Protein AF-A0A350AG40-F1 (afdb_monomer_lite)

pLDDT: mean 94.84, std 5.27, range [50.56, 98.38]

Secondary structure (DSSP, 8-state):
--HHHHHHHHHHHHHH----EEE-SS--TTGGG-SEEE-PPTT-HHHHHHHHHHHHHHTT-S-HHHHHHH-SSHHHHHHHHTT--HHHHHHHH---HHHHHHHHHHHHHSSS------HHHHSSTT---

Radius of gyration: 15.19 Å; chains: 1; bounding box: 39×29×34 Å

Sequence (129 aa):
AHPVSLLHMLKAKEENNAPLIVCDPRFTRTAAHADEYVRFRPGSDVALIWGILWHIFENGWEDQEFIRTRVWGMDQIRDEVKKWNPEETERVTGVPGAQLERVARTLANNRPGTLIWCMGGTQHTNGNN

Structure (mmCIF, N/CA/C/O backbone):
data_AF-A0A350AG40-F1
#
_entry.id   AF-A0A350AG40-F1
#
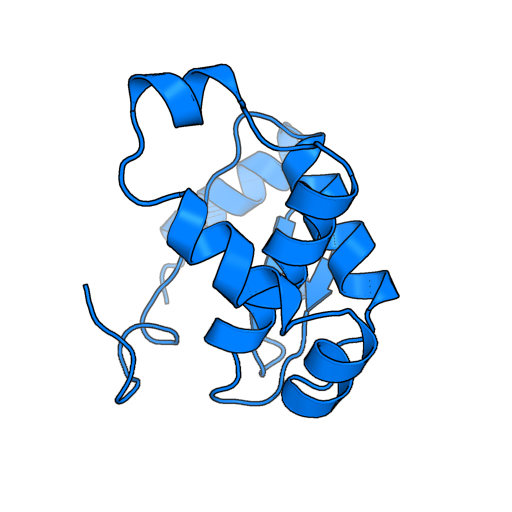loop_
_atom_site.group_PDB
_atom_site.id
_atom_site.type_symbol
_atom_site.label_atom_id
_atom_site.label_alt_id
_atom_site.label_comp_id
_atom_site.label_asym_id
_atom_site.label_entity_id
_atom_site.label_seq_id
_atom_site.pdbx_PDB_ins_code
_atom_site.Cartn_x
_atom_site.Cartn_y
_atom_site.Cartn_z
_atom_site.occupancy
_atom_site.B_iso_or_equiv
_atom_site.auth_seq_id
_atom_site.auth_comp_id
_atom_site.auth_asym_id
_atom_site.auth_atom_id
_atom_site.pdbx_PDB_model_num
ATOM 1 N N . ALA A 1 1 ? 14.185 8.393 -7.740 1.00 84.38 1 ALA A N 1
ATOM 2 C CA . ALA A 1 1 ? 13.660 9.670 -8.262 1.00 84.38 1 ALA A CA 1
ATOM 3 C C . ALA A 1 1 ? 14.010 10.833 -7.335 1.00 84.38 1 ALA A C 1
ATOM 5 O O . ALA A 1 1 ? 14.572 11.800 -7.817 1.00 84.38 1 ALA A O 1
ATOM 6 N N . HIS A 1 2 ? 13.776 10.718 -6.022 1.00 93.94 2 HIS A N 1
ATOM 7 C CA . HIS A 1 2 ? 13.990 11.817 -5.069 1.00 93.94 2 HIS A CA 1
ATOM 8 C C . HIS A 1 2 ? 14.943 11.391 -3.935 1.00 93.94 2 HIS A C 1
ATOM 10 O O . HIS A 1 2 ? 14.478 10.891 -2.912 1.00 93.94 2 HIS A O 1
ATOM 16 N N . PRO A 1 3 ? 16.273 11.511 -4.112 1.00 90.38 3 PRO A N 1
ATOM 17 C CA . PRO A 1 3 ? 17.238 10.987 -3.143 1.00 90.38 3 PRO A CA 1
ATOM 18 C C . PRO A 1 3 ? 17.139 11.667 -1.772 1.00 90.38 3 PRO A C 1
ATOM 20 O O . PRO A 1 3 ? 17.214 10.979 -0.765 1.00 90.38 3 PRO A O 1
ATOM 23 N N . VAL A 1 4 ? 16.896 12.981 -1.718 1.00 94.25 4 VAL A N 1
ATOM 24 C CA . VAL A 1 4 ? 16.751 13.710 -0.443 1.00 94.25 4 VAL A CA 1
ATOM 25 C C . VAL A 1 4 ? 15.456 13.324 0.277 1.00 94.25 4 VAL A C 1
ATOM 27 O O . VAL A 1 4 ? 15.477 13.051 1.471 1.00 94.25 4 VAL A O 1
ATOM 30 N N . SER A 1 5 ? 14.335 13.209 -0.442 1.00 92.06 5 SER A N 1
ATOM 31 C CA . SER A 1 5 ? 13.064 12.758 0.144 1.00 92.06 5 SER A CA 1
ATOM 32 C C . SER A 1 5 ? 13.153 11.340 0.712 1.00 92.06 5 SER A C 1
ATOM 34 O O . SER A 1 5 ? 12.588 11.073 1.769 1.00 92.06 5 SER A O 1
ATOM 36 N N . LEU A 1 6 ? 13.907 10.447 0.057 1.00 93.50 6 LEU A N 1
ATOM 37 C CA . LEU A 1 6 ? 14.151 9.098 0.568 1.00 93.50 6 LEU A CA 1
ATOM 38 C C . LEU A 1 6 ? 14.855 9.124 1.933 1.00 93.50 6 LEU A C 1
ATOM 40 O O . LEU A 1 6 ? 14.495 8.329 2.794 1.00 93.50 6 LEU A O 1
ATOM 44 N N . LEU A 1 7 ? 15.785 10.056 2.172 1.00 94.69 7 LEU A N 1
ATOM 45 C CA . LEU A 1 7 ? 16.455 10.179 3.476 1.00 94.69 7 LEU A CA 1
ATOM 46 C C . LEU A 1 7 ? 15.465 10.469 4.611 1.00 94.69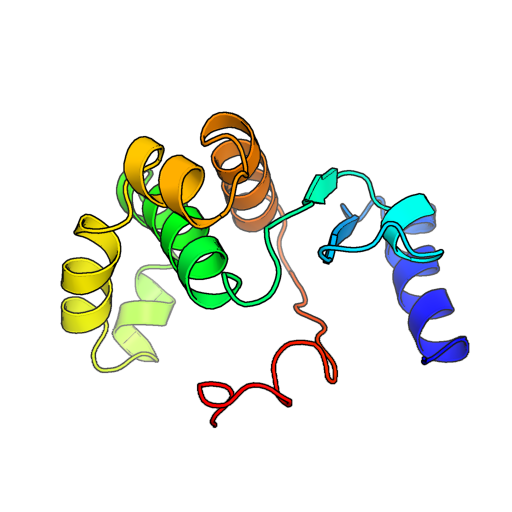 7 LEU A C 1
ATOM 48 O O . LEU A 1 7 ? 15.620 9.935 5.703 1.00 94.69 7 LEU A O 1
ATOM 52 N N . HIS A 1 8 ? 14.416 11.257 4.360 1.00 94.06 8 HIS A N 1
ATOM 53 C CA . HIS A 1 8 ? 13.376 11.506 5.363 1.00 94.06 8 HIS A CA 1
ATOM 54 C C . HIS A 1 8 ? 12.554 10.249 5.676 1.00 94.06 8 HIS A C 1
ATOM 56 O O . HIS A 1 8 ? 12.213 10.015 6.834 1.00 94.06 8 HIS A O 1
ATOM 62 N N . MET A 1 9 ? 12.268 9.424 4.664 1.00 93.38 9 MET A N 1
ATOM 63 C CA . MET A 1 9 ? 11.582 8.142 4.860 1.00 93.38 9 MET A CA 1
ATOM 64 C C . MET A 1 9 ? 12.457 7.157 5.641 1.00 93.38 9 MET A C 1
ATOM 66 O O . MET A 1 9 ? 11.970 6.509 6.564 1.00 93.38 9 MET A O 1
ATOM 70 N N . LEU A 1 10 ? 13.749 7.077 5.308 1.00 94.38 10 LEU A N 1
ATOM 71 C CA . LEU A 1 10 ? 14.703 6.226 6.022 1.00 94.38 10 LEU A CA 1
ATOM 72 C C . LEU A 1 10 ? 14.868 6.672 7.473 1.00 94.38 10 LEU A C 1
ATOM 74 O O . LEU A 1 10 ? 14.805 5.834 8.360 1.00 94.38 10 LEU A O 1
ATOM 78 N N . LYS A 1 11 ? 14.942 7.982 7.735 1.00 95.19 11 LYS A N 1
ATOM 79 C CA . LYS A 1 11 ? 14.959 8.517 9.101 1.00 95.19 11 LYS A CA 1
ATOM 80 C C . LYS A 1 11 ? 13.731 8.084 9.907 1.00 95.19 11 LYS A C 1
ATOM 82 O O . LYS A 1 11 ? 13.865 7.648 11.043 1.00 95.19 11 LYS A O 1
ATOM 87 N N . ALA A 1 12 ? 12.532 8.168 9.323 1.00 93.38 12 ALA A N 1
ATOM 88 C CA . ALA A 1 12 ? 11.311 7.720 9.993 1.00 93.38 12 ALA A CA 1
ATOM 89 C C . ALA A 1 12 ? 11.336 6.212 10.298 1.00 93.38 12 ALA A C 1
ATOM 91 O O . ALA A 1 12 ? 10.913 5.795 11.374 1.00 93.38 12 ALA A O 1
ATOM 92 N N . LYS A 1 13 ? 11.861 5.400 9.379 1.00 93.06 13 LYS A N 1
ATOM 93 C CA . LYS A 1 13 ? 12.013 3.958 9.579 1.00 93.06 13 LYS A CA 1
ATOM 94 C C . LYS A 1 13 ? 13.048 3.636 10.665 1.00 93.06 13 LYS A C 1
ATOM 96 O O . LYS A 1 13 ? 12.756 2.868 11.569 1.00 93.06 13 LYS A O 1
ATOM 101 N N . GLU A 1 14 ? 14.241 4.217 10.578 1.00 94.31 14 GLU A N 1
ATOM 102 C CA . GLU A 1 14 ? 15.400 3.860 11.406 1.00 94.31 14 GLU A CA 1
ATOM 103 C C . GLU A 1 14 ? 15.336 4.457 12.816 1.00 94.31 14 GLU A C 1
ATOM 105 O O . GLU A 1 14 ? 15.699 3.786 13.777 1.00 94.31 14 GLU A O 1
ATOM 110 N N . GLU A 1 15 ? 14.861 5.698 12.962 1.00 95.62 15 GLU A N 1
ATOM 111 C CA . GLU A 1 15 ? 14.803 6.372 14.266 1.00 95.62 15 GLU A CA 1
ATOM 112 C C . GLU A 1 15 ? 13.451 6.186 14.964 1.00 95.62 15 GLU A C 1
ATOM 114 O O . GLU A 1 15 ? 13.403 6.050 16.185 1.00 95.62 15 GLU A O 1
ATOM 119 N N . ASN A 1 16 ? 12.348 6.155 14.204 1.00 91.88 16 ASN A N 1
ATOM 120 C CA . ASN A 1 16 ? 10.994 6.105 14.769 1.00 91.88 16 ASN A CA 1
ATOM 121 C C . ASN A 1 16 ? 10.313 4.738 14.604 1.00 91.88 16 ASN A C 1
ATOM 123 O O . ASN A 1 16 ? 9.154 4.599 14.990 1.00 91.88 16 ASN A O 1
ATOM 127 N N . ASN A 1 17 ? 11.003 3.739 14.039 1.00 92.00 17 ASN A N 1
ATOM 128 C CA . ASN A 1 17 ? 10.461 2.405 13.753 1.00 92.00 17 ASN A CA 1
ATOM 129 C C . ASN A 1 17 ? 9.170 2.434 12.914 1.00 92.00 17 ASN A C 1
ATOM 131 O O . ASN A 1 17 ? 8.295 1.584 13.079 1.00 92.00 17 ASN A O 1
ATOM 135 N N . ALA A 1 18 ? 9.032 3.421 12.022 1.00 95.56 18 ALA A N 1
ATOM 136 C CA . ALA A 1 18 ? 7.875 3.511 11.142 1.00 95.56 18 ALA A CA 1
ATOM 137 C C . ALA A 1 18 ? 7.917 2.386 10.087 1.00 95.56 18 ALA A C 1
ATOM 139 O O . ALA A 1 18 ? 8.906 2.300 9.350 1.00 95.56 18 ALA A O 1
ATOM 140 N N . PRO A 1 19 ? 6.858 1.563 9.953 1.00 96.25 19 PRO A N 1
ATOM 141 C CA . PRO A 1 19 ? 6.795 0.554 8.903 1.00 96.25 19 PRO A CA 1
ATOM 142 C C . PRO A 1 19 ? 6.828 1.192 7.510 1.00 96.25 19 PRO A C 1
ATOM 144 O O . PRO A 1 19 ? 6.057 2.107 7.211 1.00 96.25 19 PRO A O 1
ATOM 147 N N . LEU A 1 20 ? 7.697 0.684 6.638 1.00 96.94 20 LEU A N 1
ATOM 148 C CA . LEU A 1 20 ? 7.822 1.112 5.250 1.00 96.94 20 LEU A CA 1
ATOM 149 C C . LEU A 1 20 ? 7.274 0.036 4.311 1.00 96.94 20 LEU A C 1
ATOM 151 O O . LEU A 1 20 ? 7.879 -1.022 4.141 1.00 96.94 20 LEU A O 1
ATOM 155 N N . ILE A 1 21 ? 6.161 0.340 3.649 1.00 97.75 21 ILE A N 1
ATOM 156 C CA . ILE A 1 21 ? 5.555 -0.518 2.625 1.00 97.75 21 ILE A CA 1
ATOM 157 C C . ILE A 1 21 ? 5.881 0.062 1.251 1.00 97.75 21 ILE A C 1
ATOM 159 O O . ILE A 1 21 ? 5.683 1.255 1.014 1.00 97.75 21 ILE A O 1
ATOM 163 N N . VAL A 1 22 ? 6.375 -0.771 0.334 1.00 97.81 22 VAL A N 1
ATOM 164 C CA . VAL A 1 22 ? 6.652 -0.364 -1.050 1.00 97.81 22 VAL A CA 1
ATOM 165 C C . VAL A 1 22 ? 5.854 -1.231 -2.010 1.00 97.81 22 VAL A C 1
ATOM 167 O O . VAL A 1 22 ? 6.131 -2.419 -2.161 1.00 97.81 22 VAL A O 1
ATOM 170 N N . CYS A 1 23 ? 4.900 -0.611 -2.700 1.00 97.62 23 CYS A N 1
ATOM 171 C CA . CYS A 1 23 ? 4.144 -1.224 -3.786 1.00 97.62 23 CYS A CA 1
ATOM 172 C C . CYS A 1 23 ? 4.753 -0.794 -5.129 1.00 97.62 23 CYS A C 1
ATOM 174 O O . CYS A 1 23 ? 4.573 0.348 -5.548 1.00 97.62 23 CYS A O 1
ATOM 176 N N . ASP A 1 24 ? 5.469 -1.687 -5.814 1.00 96.81 24 ASP A N 1
ATOM 177 C CA . ASP A 1 24 ? 6.047 -1.429 -7.147 1.00 96.81 24 ASP A CA 1
ATOM 178 C C . ASP A 1 24 ? 6.225 -2.769 -7.893 1.00 96.81 24 ASP A C 1
ATOM 180 O O . ASP A 1 24 ? 6.762 -3.721 -7.312 1.00 96.81 24 ASP A O 1
ATOM 184 N N . PRO A 1 25 ? 5.843 -2.890 -9.180 1.00 96.00 25 PRO A N 1
ATOM 185 C CA . PRO A 1 25 ? 6.112 -4.100 -9.961 1.00 96.00 25 PRO A CA 1
ATOM 186 C C . PRO A 1 25 ? 7.606 -4.457 -10.040 1.00 96.00 25 PRO A C 1
ATOM 188 O O . PRO A 1 25 ? 7.975 -5.621 -10.215 1.00 96.00 25 PRO A O 1
ATOM 191 N N . ARG A 1 26 ? 8.494 -3.467 -9.897 1.00 96.31 26 ARG A N 1
ATOM 192 C CA . ARG A 1 26 ? 9.949 -3.633 -9.936 1.00 96.31 26 ARG A CA 1
ATOM 193 C C . ARG A 1 26 ? 10.534 -3.611 -8.533 1.00 96.31 26 ARG A C 1
ATOM 195 O O . ARG A 1 26 ? 10.154 -2.809 -7.686 1.00 96.31 26 ARG A O 1
ATOM 202 N N . PHE A 1 27 ? 11.554 -4.437 -8.316 1.00 96.62 27 PHE A N 1
ATOM 203 C CA . PHE A 1 27 ? 12.331 -4.364 -7.083 1.00 96.62 27 PHE A CA 1
ATOM 204 C C . PHE A 1 27 ? 13.368 -3.246 -7.200 1.00 96.62 27 PHE A C 1
ATOM 206 O O . PHE A 1 27 ? 14.415 -3.407 -7.826 1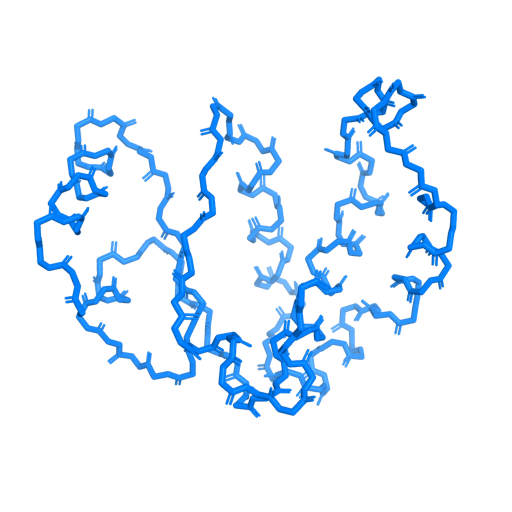.00 96.62 27 PHE A O 1
ATOM 213 N N . THR A 1 28 ? 13.026 -2.075 -6.671 1.00 96.00 28 THR A N 1
ATOM 214 C CA . THR A 1 28 ? 13.864 -0.873 -6.723 1.00 96.00 28 THR A CA 1
ATOM 215 C C . THR A 1 28 ? 14.739 -0.741 -5.475 1.00 96.00 28 THR A C 1
ATOM 217 O O . THR A 1 28 ? 14.555 -1.446 -4.486 1.00 96.00 28 THR A O 1
ATOM 220 N N . ARG A 1 29 ? 15.675 0.220 -5.474 1.00 93.94 29 ARG A N 1
ATOM 221 C CA . ARG A 1 29 ? 16.452 0.547 -4.263 1.00 93.94 29 ARG A CA 1
ATOM 222 C C . ARG A 1 29 ? 15.559 0.960 -3.091 1.00 93.94 29 ARG A C 1
ATOM 224 O O . ARG A 1 29 ? 15.882 0.641 -1.962 1.00 93.94 29 ARG A O 1
ATOM 231 N N . THR A 1 30 ? 14.430 1.620 -3.351 1.00 95.38 30 THR A N 1
ATOM 232 C CA . THR A 1 30 ? 13.457 1.957 -2.303 1.00 95.38 30 THR A CA 1
ATOM 233 C C . THR A 1 30 ? 12.803 0.698 -1.733 1.00 95.38 30 THR A C 1
ATOM 235 O O . THR A 1 30 ? 12.705 0.575 -0.517 1.00 95.38 30 THR A O 1
ATOM 238 N N . ALA A 1 31 ? 12.437 -0.268 -2.586 1.00 96.38 31 ALA A N 1
ATOM 239 C CA . ALA A 1 31 ? 11.889 -1.555 -2.149 1.00 96.38 31 ALA A CA 1
ATOM 240 C C . ALA A 1 31 ? 12.873 -2.362 -1.287 1.00 96.38 31 ALA A C 1
ATOM 242 O O . ALA A 1 31 ? 12.448 -3.049 -0.368 1.00 96.38 31 ALA A O 1
ATOM 243 N N . ALA A 1 32 ? 14.182 -2.238 -1.530 1.00 95.88 32 ALA A N 1
ATOM 244 C CA . ALA A 1 32 ? 15.204 -2.909 -0.725 1.00 95.88 32 ALA A CA 1
ATOM 245 C C . ALA A 1 32 ? 15.252 -2.443 0.745 1.00 95.88 32 ALA A C 1
ATOM 247 O O . ALA A 1 32 ? 15.799 -3.155 1.580 1.00 95.88 32 ALA A O 1
ATOM 248 N N . HIS A 1 33 ? 14.679 -1.278 1.067 1.00 94.81 33 HIS A N 1
ATOM 249 C CA . HIS A 1 33 ? 14.552 -0.781 2.442 1.00 94.81 33 HIS A CA 1
ATOM 250 C C . HIS A 1 33 ? 13.166 -1.051 3.059 1.00 94.81 33 HIS A C 1
ATOM 252 O O . HIS A 1 33 ? 12.936 -0.700 4.217 1.00 94.81 33 HIS A O 1
ATOM 258 N N . ALA A 1 34 ? 12.225 -1.628 2.307 1.00 96.44 34 ALA A N 1
ATOM 259 C CA . ALA A 1 34 ? 10.858 -1.853 2.769 1.00 96.44 34 ALA A CA 1
ATOM 260 C C . ALA A 1 34 ? 10.788 -2.974 3.817 1.00 96.44 34 ALA A C 1
ATOM 262 O O . ALA A 1 34 ? 11.516 -3.958 3.723 1.00 96.44 34 ALA A O 1
ATOM 263 N N . ASP A 1 35 ? 9.895 -2.829 4.796 1.00 95.94 35 ASP A N 1
ATOM 264 C CA . ASP A 1 35 ? 9.485 -3.934 5.675 1.00 95.94 35 ASP A CA 1
ATOM 265 C C . ASP A 1 35 ? 8.572 -4.906 4.924 1.00 95.94 35 ASP A C 1
ATOM 267 O O . ASP A 1 35 ? 8.689 -6.118 5.074 1.00 95.94 35 ASP A O 1
ATOM 271 N N . GLU A 1 36 ? 7.705 -4.372 4.061 1.00 97.00 36 GLU A N 1
ATOM 272 C CA . GLU A 1 36 ? 6.844 -5.160 3.183 1.00 97.00 36 GLU A CA 1
ATOM 273 C C . GLU A 1 36 ? 6.981 -4.644 1.745 1.00 97.00 36 GLU A C 1
ATOM 275 O O . GLU A 1 36 ? 6.686 -3.485 1.438 1.00 97.00 36 GLU A O 1
ATOM 280 N N . TYR A 1 37 ? 7.431 -5.519 0.847 1.00 98.06 37 TYR A N 1
ATOM 281 C CA . TYR A 1 37 ? 7.470 -5.248 -0.586 1.00 98.06 37 TYR A CA 1
ATOM 282 C C . TYR A 1 37 ? 6.315 -5.959 -1.290 1.00 98.06 37 TYR A C 1
ATOM 284 O O . TYR A 1 37 ? 6.225 -7.189 -1.292 1.00 98.06 37 TYR A O 1
ATOM 292 N N . VAL A 1 38 ? 5.453 -5.175 -1.930 1.00 98.00 38 VAL A N 1
ATOM 293 C CA . VAL A 1 38 ? 4.272 -5.656 -2.645 1.00 98.00 38 VAL A CA 1
ATOM 294 C C . VAL A 1 38 ? 4.531 -5.568 -4.143 1.00 98.00 38 VAL A C 1
ATOM 296 O O . VAL A 1 38 ? 4.467 -4.497 -4.754 1.00 98.00 38 VAL A O 1
ATOM 299 N N . ARG A 1 39 ? 4.828 -6.720 -4.750 1.00 97.56 39 ARG A N 1
ATOM 300 C CA . ARG A 1 39 ? 5.001 -6.841 -6.200 1.00 97.56 39 ARG A CA 1
ATOM 301 C C . ARG A 1 39 ? 3.676 -7.199 -6.860 1.00 97.56 39 ARG A C 1
ATOM 303 O O . ARG A 1 39 ? 3.309 -8.368 -6.907 1.00 97.56 39 ARG A O 1
ATOM 310 N N . PHE A 1 40 ? 3.010 -6.204 -7.424 1.00 97.19 40 PHE A N 1
ATOM 311 C CA . PHE A 1 40 ? 1.801 -6.393 -8.224 1.00 97.19 40 PHE A CA 1
ATOM 312 C C . PHE A 1 40 ? 2.107 -6.362 -9.729 1.00 97.19 40 PHE A C 1
ATOM 314 O O . PHE A 1 40 ? 3.170 -5.904 -10.160 1.00 97.19 40 PHE A O 1
ATOM 321 N N . ARG A 1 41 ? 1.181 -6.869 -10.547 1.00 96.94 41 ARG A N 1
ATOM 322 C CA . ARG A 1 41 ? 1.284 -6.825 -12.011 1.00 96.94 41 ARG A CA 1
ATOM 323 C C . ARG A 1 41 ? 1.171 -5.378 -12.523 1.00 96.94 41 ARG A C 1
ATOM 325 O O . ARG A 1 41 ? 0.317 -4.633 -12.058 1.00 96.94 41 ARG A O 1
ATOM 332 N N . PRO A 1 42 ? 1.988 -4.949 -13.500 1.00 95.31 42 PRO A N 1
ATOM 333 C CA . PRO A 1 42 ? 1.884 -3.596 -14.047 1.00 95.31 42 PRO A CA 1
ATOM 334 C C . PRO A 1 42 ? 0.463 -3.253 -14.523 1.00 95.31 42 PRO A C 1
ATOM 336 O O . PRO A 1 42 ? -0.148 -4.033 -15.250 1.00 95.31 42 PRO A O 1
ATOM 339 N N . GLY A 1 43 ? -0.047 -2.084 -14.123 1.00 93.62 43 GLY A N 1
ATOM 340 C CA . GLY A 1 43 ? -1.387 -1.602 -14.485 1.00 93.62 43 GLY A CA 1
ATOM 341 C C . GLY A 1 43 ? -2.538 -2.145 -13.632 1.00 93.62 43 GLY A C 1
ATOM 342 O O . GLY A 1 43 ? -3.692 -1.857 -13.935 1.00 93.62 43 GLY A O 1
ATOM 343 N N . SER A 1 44 ? -2.252 -2.925 -12.582 1.00 95.88 44 SER A N 1
ATOM 344 C CA . SER A 1 44 ? -3.260 -3.428 -11.639 1.00 95.88 44 SER A CA 1
ATOM 345 C C . SER A 1 44 ? -3.249 -2.700 -10.285 1.00 95.88 44 SER A C 1
ATOM 347 O O . SER A 1 44 ? -3.671 -3.261 -9.277 1.00 95.88 44 SER A O 1
ATOM 349 N N . ASP A 1 45 ? -2.720 -1.484 -10.224 1.00 94.50 45 ASP A N 1
ATOM 350 C CA . ASP A 1 45 ? -2.608 -0.665 -9.010 1.00 94.50 45 ASP A CA 1
ATOM 351 C C . ASP A 1 45 ? -3.980 -0.274 -8.432 1.00 94.50 45 ASP A C 1
ATOM 353 O O . ASP A 1 45 ? -4.190 -0.396 -7.228 1.00 94.50 45 ASP A O 1
ATOM 357 N N . VAL A 1 46 ? -4.956 0.086 -9.271 1.00 95.12 46 VAL A N 1
ATOM 358 C CA . VAL A 1 46 ? -6.335 0.361 -8.821 1.00 95.12 46 VAL A CA 1
ATOM 359 C C . VAL A 1 46 ? -6.960 -0.865 -8.145 1.00 95.12 46 VAL A C 1
ATOM 361 O O . VAL A 1 46 ? -7.535 -0.755 -7.066 1.00 95.12 46 VAL A O 1
ATOM 364 N N . ALA A 1 47 ? -6.789 -2.051 -8.738 1.00 96.19 47 ALA A N 1
ATOM 365 C CA . ALA A 1 47 ? -7.245 -3.312 -8.152 1.00 96.19 47 ALA A CA 1
ATOM 366 C C . ALA A 1 47 ? -6.560 -3.603 -6.805 1.00 96.19 47 ALA A C 1
ATOM 368 O O . ALA A 1 47 ? -7.203 -4.066 -5.867 1.00 96.19 47 ALA A O 1
ATOM 369 N N . LEU A 1 48 ? -5.266 -3.283 -6.689 1.00 97.06 48 LEU A N 1
ATOM 370 C CA . LEU A 1 48 ? -4.511 -3.413 -5.443 1.00 97.06 48 LEU A CA 1
ATOM 371 C C . LEU A 1 48 ? -5.103 -2.534 -4.334 1.00 97.06 48 LEU A C 1
ATOM 373 O O . LEU A 1 48 ? -5.292 -2.999 -3.212 1.00 97.06 48 LEU A O 1
ATOM 377 N N . ILE A 1 49 ? -5.412 -1.274 -4.656 1.00 96.62 49 ILE A N 1
ATOM 378 C CA . ILE A 1 49 ? -6.021 -0.322 -3.720 1.00 96.62 49 ILE A CA 1
ATOM 379 C C . ILE A 1 49 ? -7.397 -0.824 -3.276 1.00 96.62 49 ILE A C 1
ATOM 381 O O . ILE A 1 49 ? -7.692 -0.797 -2.080 1.00 96.62 49 ILE A O 1
ATOM 385 N N . TRP A 1 50 ? -8.211 -1.337 -4.204 1.00 97.81 50 TRP A N 1
ATOM 386 C CA . TRP A 1 50 ? -9.506 -1.914 -3.856 1.00 97.81 50 TRP A CA 1
ATOM 387 C C . TRP A 1 50 ? -9.396 -3.114 -2.920 1.00 97.81 50 TRP A C 1
ATOM 389 O O . TRP A 1 50 ? -10.136 -3.166 -1.941 1.00 97.81 50 TRP A O 1
ATOM 399 N N . GLY A 1 51 ? -8.446 -4.022 -3.147 1.00 97.88 51 GLY A N 1
ATOM 400 C CA . GLY A 1 51 ? -8.230 -5.151 -2.240 1.00 97.88 51 GLY A CA 1
ATOM 401 C C . GLY A 1 51 ? -7.764 -4.731 -0.844 1.00 97.88 51 GLY A C 1
ATOM 402 O O . GLY A 1 51 ? -8.205 -5.297 0.153 1.00 97.88 51 GLY A O 1
ATOM 403 N N . ILE A 1 52 ? -6.927 -3.692 -0.734 1.00 97.88 52 ILE A N 1
ATOM 404 C CA . ILE A 1 52 ? -6.548 -3.132 0.576 1.00 97.88 52 ILE A CA 1
ATOM 405 C C . ILE A 1 52 ? -7.780 -2.547 1.283 1.00 97.88 52 ILE A C 1
ATOM 407 O O . ILE A 1 52 ? -7.992 -2.811 2.468 1.00 97.88 52 ILE A O 1
ATOM 411 N N . LEU A 1 53 ? -8.611 -1.784 0.565 1.00 97.56 53 LEU A N 1
ATOM 412 C CA . LEU A 1 53 ? -9.855 -1.227 1.106 1.00 97.56 53 LEU A CA 1
ATOM 413 C C . LEU A 1 53 ? -10.854 -2.313 1.509 1.00 97.56 53 LEU A C 1
ATOM 415 O O . LEU A 1 53 ? -11.534 -2.149 2.520 1.00 97.56 53 LEU A O 1
ATOM 419 N N . TRP A 1 54 ? -10.907 -3.426 0.773 1.00 98.38 54 TRP A N 1
ATOM 420 C CA . TRP A 1 54 ? -11.739 -4.576 1.120 1.00 98.38 54 TRP A CA 1
ATOM 421 C C . TRP A 1 54 ? -11.410 -5.081 2.521 1.00 98.38 54 TRP A C 1
ATOM 423 O O . TRP A 1 54 ? -12.303 -5.171 3.359 1.00 98.38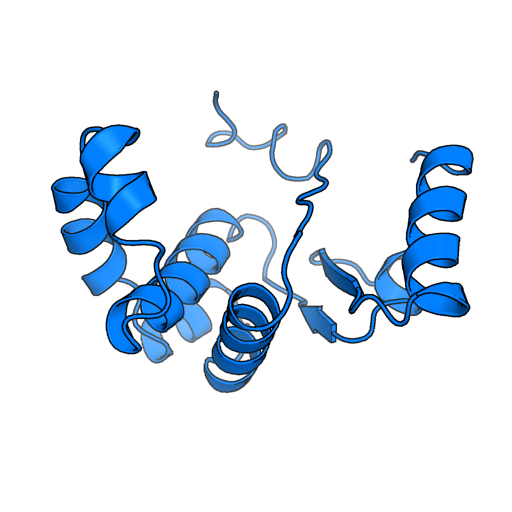 54 TRP A O 1
ATOM 433 N N . HIS A 1 55 ? -10.126 -5.295 2.825 1.00 98.12 55 HIS A N 1
ATOM 434 C CA . HIS A 1 55 ? -9.708 -5.707 4.166 1.00 98.12 55 HIS A CA 1
ATOM 435 C C . HIS A 1 55 ? -10.027 -4.654 5.230 1.00 98.12 55 HIS A C 1
ATOM 437 O O . HIS A 1 55 ? -10.444 -5.019 6.326 1.00 98.12 55 HIS A O 1
ATOM 443 N N . ILE A 1 56 ? -9.855 -3.363 4.931 1.00 97.50 56 ILE A N 1
ATOM 444 C CA . ILE A 1 56 ? -10.175 -2.290 5.884 1.00 97.50 56 ILE A CA 1
ATOM 445 C C . ILE A 1 56 ? -11.663 -2.317 6.245 1.00 97.50 56 ILE A C 1
ATOM 447 O O . ILE A 1 56 ? -11.988 -2.334 7.430 1.00 97.50 56 ILE A O 1
ATOM 451 N N . PHE A 1 57 ? -12.554 -2.362 5.251 1.00 97.12 57 PHE A N 1
ATOM 452 C CA . PHE A 1 57 ? -13.997 -2.333 5.496 1.00 97.12 57 PHE A CA 1
ATOM 453 C C . PHE A 1 57 ? -14.533 -3.634 6.085 1.00 97.12 57 PHE A C 1
ATOM 455 O O . PHE A 1 57 ? -15.373 -3.577 6.978 1.00 97.12 57 PHE A O 1
ATOM 462 N N . GLU A 1 58 ? -14.038 -4.790 5.642 1.00 97.50 58 GLU A N 1
ATOM 463 C CA . GLU A 1 58 ? -14.461 -6.085 6.188 1.00 97.50 58 GLU A CA 1
ATOM 464 C C . GLU A 1 58 ? -14.106 -6.213 7.678 1.00 97.50 58 GLU A C 1
ATOM 466 O O . GLU A 1 58 ? -14.843 -6.816 8.452 1.00 97.50 58 GLU A O 1
ATOM 471 N N . ASN A 1 59 ? -12.999 -5.597 8.108 1.00 97.06 59 ASN A N 1
ATOM 472 C CA . ASN A 1 59 ? -12.561 -5.620 9.505 1.00 97.06 59 ASN A CA 1
ATOM 473 C C . ASN A 1 59 ? -13.030 -4.406 10.330 1.00 97.06 59 ASN A C 1
ATOM 475 O O . ASN A 1 59 ? -12.712 -4.327 11.519 1.00 97.06 59 ASN A O 1
ATOM 479 N N . GLY A 1 60 ? -13.754 -3.454 9.733 1.00 96.75 60 GLY A N 1
ATOM 480 C CA . GLY A 1 60 ? -14.200 -2.237 10.419 1.00 96.75 60 GLY A CA 1
ATOM 481 C C . GLY A 1 60 ? -13.053 -1.329 10.884 1.00 96.75 60 GLY A C 1
ATOM 482 O O . GLY A 1 60 ? -13.156 -0.694 11.933 1.00 96.75 60 GLY A O 1
ATOM 483 N N . TRP A 1 61 ? -11.930 -1.315 10.161 1.00 97.12 61 TRP A N 1
ATOM 484 C CA . TRP A 1 61 ? -10.732 -0.533 10.505 1.00 97.12 61 TRP A CA 1
ATOM 485 C C . TRP A 1 61 ? -10.777 0.914 10.006 1.00 97.12 61 TRP A C 1
ATOM 487 O O . TRP A 1 61 ? -9.829 1.676 10.218 1.00 97.12 61 TRP A O 1
ATOM 497 N N . GLU A 1 62 ? -11.838 1.309 9.309 1.00 95.69 62 GLU A N 1
ATOM 498 C CA . GLU A 1 62 ? -11.991 2.674 8.839 1.00 95.69 62 GLU A CA 1
ATOM 499 C C . GLU A 1 62 ? -12.283 3.669 9.972 1.00 95.69 62 GLU A C 1
ATOM 501 O O . GLU A 1 62 ? -12.913 3.363 10.983 1.00 95.69 62 GLU A O 1
ATOM 506 N N . ASP A 1 63 ? -11.881 4.920 9.760 1.00 95.38 63 ASP A N 1
ATOM 507 C CA . ASP A 1 63 ? 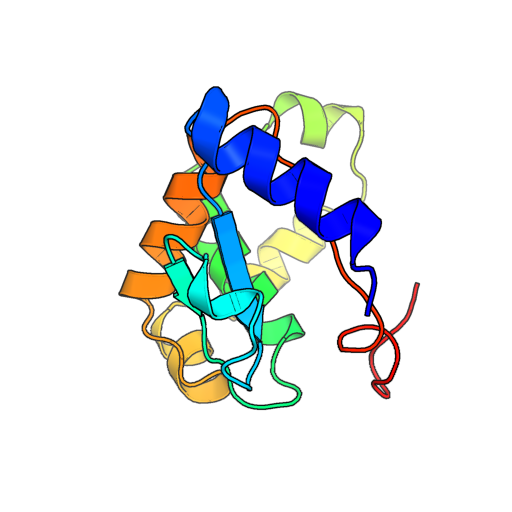-12.248 6.022 10.645 1.00 95.38 63 ASP A CA 1
ATOM 508 C C . ASP A 1 63 ? -13.680 6.483 10.331 1.00 95.38 63 ASP A C 1
ATOM 510 O O . ASP A 1 63 ? -13.917 7.289 9.424 1.00 95.38 63 ASP A O 1
ATOM 514 N N . GLN A 1 64 ? -14.649 5.923 11.059 1.00 95.69 64 GLN A N 1
ATOM 515 C CA . GLN A 1 64 ? -16.070 6.185 10.825 1.00 95.69 64 GLN A CA 1
ATOM 516 C C . GLN A 1 64 ? -16.443 7.658 11.019 1.00 95.69 64 GLN A C 1
ATOM 518 O O . GLN A 1 64 ? -17.250 8.188 10.255 1.00 95.69 64 GLN A O 1
ATOM 523 N N . GLU A 1 65 ? -15.849 8.340 12.001 1.00 97.12 65 GLU A N 1
ATOM 524 C CA . GLU A 1 65 ? -16.167 9.740 12.288 1.00 97.12 65 GLU A CA 1
ATOM 525 C C . GLU A 1 65 ? -15.603 10.667 11.210 1.00 97.12 65 GLU A C 1
ATOM 527 O O . GLU A 1 65 ? -16.296 11.579 10.744 1.00 97.12 65 GLU A O 1
ATOM 532 N N . PHE A 1 66 ? -14.379 10.400 10.745 1.00 96.50 66 PHE A N 1
ATOM 533 C CA . PHE A 1 66 ? -13.804 11.137 9.626 1.00 96.50 66 PHE A CA 1
ATOM 534 C C . PHE A 1 66 ? -14.631 10.946 8.352 1.00 96.50 66 PHE A C 1
ATOM 536 O O . PHE A 1 66 ? -14.963 11.923 7.681 1.00 96.50 66 PHE A O 1
ATOM 543 N N . ILE A 1 67 ? -15.021 9.707 8.036 1.00 97.00 67 ILE A N 1
ATOM 544 C CA . ILE A 1 67 ? -15.864 9.420 6.870 1.00 97.00 67 ILE A CA 1
ATOM 545 C C . ILE A 1 67 ? -17.197 10.165 6.973 1.00 97.00 67 ILE A C 1
ATOM 547 O O . ILE A 1 67 ? -17.574 10.865 6.035 1.00 97.00 67 ILE A O 1
ATOM 551 N N . ARG A 1 68 ? -17.872 10.085 8.125 1.00 97.12 68 ARG A N 1
ATOM 552 C CA . ARG A 1 68 ? -19.175 10.722 8.361 1.00 97.12 68 ARG A CA 1
ATOM 553 C C . ARG A 1 68 ? -19.138 12.242 8.192 1.00 97.12 68 ARG A C 1
ATOM 555 O O . ARG A 1 68 ? -20.118 12.830 7.745 1.00 97.12 68 ARG A O 1
ATOM 562 N N . THR A 1 69 ? -18.041 12.886 8.586 1.00 98.06 69 THR A N 1
ATOM 563 C CA . THR A 1 69 ? -17.953 14.355 8.652 1.00 98.06 69 THR A CA 1
ATOM 564 C C . THR A 1 69 ? -17.213 14.995 7.479 1.00 98.06 69 THR A C 1
ATOM 566 O O . THR A 1 69 ? -17.374 16.196 7.250 1.00 98.06 69 THR A O 1
ATOM 569 N N . ARG A 1 70 ? -16.384 14.239 6.747 1.00 97.69 70 ARG A N 1
ATOM 570 C CA . ARG A 1 70 ? -15.441 14.790 5.754 1.00 97.69 70 ARG A CA 1
ATOM 571 C C . ARG A 1 70 ? -15.455 14.083 4.402 1.00 97.69 70 ARG A C 1
ATOM 573 O O . ARG A 1 70 ? -14.743 14.543 3.511 1.00 97.69 70 ARG A O 1
ATOM 580 N N . VAL A 1 71 ? -16.223 13.006 4.223 1.00 97.50 71 VAL A N 1
ATOM 581 C CA . VAL A 1 71 ? -16.223 12.229 2.975 1.00 97.50 71 VAL A CA 1
ATOM 582 C C . VAL A 1 71 ? -17.622 12.157 2.370 1.00 97.50 71 VAL A C 1
ATOM 584 O O . VAL A 1 71 ? -18.607 11.903 3.055 1.00 97.50 71 VAL A O 1
ATOM 587 N N . TRP A 1 72 ? -17.700 12.367 1.057 1.00 96.50 72 TRP A N 1
ATOM 588 C CA . TRP A 1 72 ? -18.919 12.222 0.266 1.00 96.50 72 TRP A CA 1
ATOM 589 C C . TRP A 1 72 ? -18.803 11.011 -0.668 1.00 96.50 72 TRP A C 1
ATOM 591 O O . TRP A 1 72 ? -17.714 10.711 -1.151 1.00 96.50 72 TRP A O 1
ATOM 601 N N . GLY A 1 73 ? -19.915 10.314 -0.921 1.00 95.56 73 GLY A N 1
ATOM 602 C CA . GLY A 1 73 ? -19.965 9.192 -1.870 1.00 95.56 73 GLY A CA 1
ATOM 603 C C . GLY A 1 73 ? -19.389 7.864 -1.360 1.00 95.56 73 GLY A C 1
ATOM 604 O O . GLY A 1 73 ? -19.191 6.947 -2.154 1.00 95.56 73 GLY A O 1
ATOM 605 N N . MET A 1 74 ? -19.138 7.719 -0.052 1.00 96.19 74 MET A N 1
ATOM 606 C CA . MET A 1 74 ? -18.533 6.496 0.502 1.00 96.19 74 MET A CA 1
ATOM 607 C C . MET A 1 74 ? -19.377 5.234 0.256 1.00 96.19 74 MET A C 1
ATOM 609 O O . MET A 1 74 ? -18.821 4.151 0.112 1.00 96.19 74 MET A O 1
ATOM 613 N N . ASP A 1 75 ? -20.700 5.349 0.145 1.00 95.38 75 ASP A N 1
ATOM 614 C CA . ASP A 1 75 ? -21.563 4.192 -0.133 1.00 95.38 75 ASP A CA 1
ATOM 615 C C . ASP A 1 75 ? -21.265 3.567 -1.507 1.00 95.38 75 ASP A C 1
ATOM 617 O O . ASP A 1 75 ? -21.167 2.348 -1.623 1.00 95.38 75 ASP A O 1
ATOM 621 N N . GLN A 1 76 ? -20.996 4.394 -2.526 1.00 96.56 76 GLN A N 1
ATOM 622 C CA . GLN A 1 76 ? -20.602 3.925 -3.862 1.00 96.56 76 GLN A CA 1
ATOM 623 C C . GLN A 1 76 ? -19.255 3.196 -3.820 1.00 96.56 76 GLN A C 1
ATOM 625 O O . GLN A 1 76 ? -19.066 2.179 -4.487 1.00 96.56 76 GLN A O 1
ATOM 630 N N . ILE A 1 77 ? -18.330 3.697 -2.998 1.00 96.56 77 ILE A N 1
ATOM 631 C CA . ILE A 1 77 ? -17.028 3.074 -2.767 1.00 96.56 77 ILE A CA 1
ATOM 632 C C . ILE A 1 77 ? -17.194 1.717 -2.081 1.00 96.56 77 ILE A C 1
ATOM 634 O O . ILE A 1 77 ? -16.587 0.739 -2.510 1.00 96.56 77 ILE A O 1
ATOM 638 N N . ARG A 1 78 ? -18.044 1.626 -1.053 1.00 95.88 78 ARG A N 1
ATOM 639 C CA . ARG A 1 78 ? -18.326 0.359 -0.364 1.00 95.88 78 ARG A CA 1
ATOM 640 C C . ARG A 1 78 ? -18.935 -0.674 -1.309 1.00 95.88 78 ARG A C 1
ATOM 642 O O . ARG A 1 78 ? -18.578 -1.846 -1.222 1.00 95.88 78 ARG A O 1
ATOM 649 N N . ASP A 1 79 ? -19.820 -0.263 -2.211 1.00 97.12 79 ASP A N 1
ATOM 650 C CA . ASP A 1 79 ? -20.422 -1.169 -3.191 1.00 97.12 79 ASP A CA 1
ATOM 651 C C . ASP A 1 79 ? -19.431 -1.652 -4.253 1.00 97.12 79 ASP A C 1
ATOM 653 O O . ASP A 1 79 ? -19.467 -2.826 -4.630 1.00 97.12 79 ASP A O 1
ATOM 657 N N . GLU A 1 80 ? -18.512 -0.794 -4.698 1.00 97.12 80 GLU A N 1
ATOM 658 C CA . GLU A 1 80 ? -17.451 -1.198 -5.622 1.00 97.12 80 GLU A CA 1
ATOM 659 C C . GLU A 1 80 ? -16.451 -2.142 -4.947 1.00 97.12 80 GLU A C 1
ATOM 661 O O . GLU A 1 80 ? -16.140 -3.200 -5.492 1.00 97.12 80 GLU A O 1
ATOM 666 N N . VAL A 1 81 ? -16.005 -1.815 -3.730 1.00 97.56 81 VAL A N 1
ATOM 667 C CA . VAL A 1 81 ? -15.019 -2.605 -2.979 1.00 97.56 81 VAL A CA 1
ATOM 668 C C . VAL A 1 81 ? -15.470 -4.048 -2.769 1.00 97.56 81 VAL A C 1
ATOM 670 O O . VAL A 1 81 ? -14.641 -4.948 -2.861 1.00 97.56 81 VAL A O 1
ATOM 673 N N . LYS A 1 82 ? -16.770 -4.311 -2.581 1.00 96.94 82 LYS A N 1
ATOM 674 C CA . LYS A 1 82 ? -17.309 -5.681 -2.437 1.00 96.94 82 LYS A CA 1
ATOM 675 C C . LYS A 1 82 ? -16.948 -6.613 -3.602 1.00 96.94 82 LYS A C 1
ATOM 677 O O . LYS A 1 82 ? -16.914 -7.825 -3.407 1.00 96.94 82 LYS A O 1
ATOM 682 N N . LYS A 1 83 ? -16.677 -6.075 -4.797 1.00 97.38 83 LYS A N 1
ATOM 683 C CA . LYS A 1 83 ? -16.270 -6.852 -5.981 1.00 97.38 83 LYS A CA 1
ATOM 684 C C . LYS A 1 83 ? -14.814 -7.323 -5.912 1.00 97.38 83 LYS A C 1
ATOM 686 O O . LYS A 1 83 ? -14.446 -8.252 -6.621 1.00 97.38 83 LYS A O 1
ATOM 691 N N . TRP A 1 84 ? -14.003 -6.706 -5.058 1.00 97.62 84 TRP A N 1
ATOM 692 C CA . TRP A 1 84 ? -12.556 -6.895 -4.965 1.00 97.62 84 TRP A CA 1
ATOM 693 C C . TRP A 1 84 ? -12.174 -7.712 -3.730 1.00 97.62 84 TRP A C 1
ATOM 695 O O . TRP A 1 84 ? -11.335 -7.309 -2.928 1.00 97.62 84 TRP A O 1
ATOM 705 N N . ASN A 1 85 ? -12.800 -8.880 -3.575 1.00 96.88 85 ASN A N 1
ATOM 706 C CA . ASN A 1 85 ? -12.432 -9.824 -2.521 1.00 96.88 85 ASN A CA 1
ATOM 707 C C . ASN A 1 85 ? -10.972 -10.326 -2.700 1.00 96.88 85 ASN A C 1
ATOM 709 O O . ASN A 1 85 ? -10.350 -10.071 -3.742 1.00 96.88 85 ASN A O 1
ATOM 713 N N . PRO A 1 86 ? 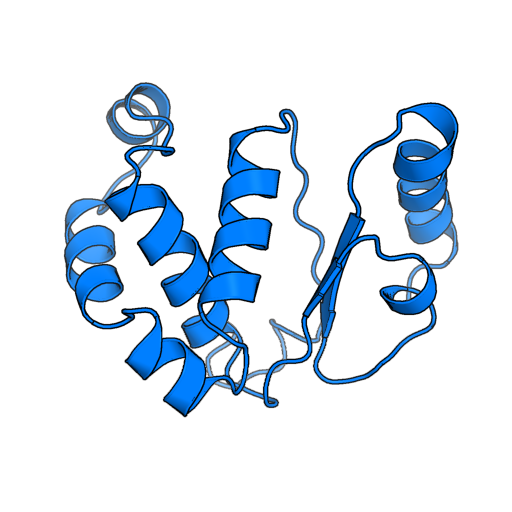-10.392 -11.028 -1.707 1.00 97.31 86 PRO A N 1
ATOM 714 C CA . PRO A 1 86 ? -8.994 -11.454 -1.775 1.00 97.31 86 PRO A CA 1
ATOM 715 C C . PRO A 1 86 ? -8.676 -12.336 -2.989 1.00 97.31 86 PRO A C 1
ATOM 717 O O . PRO A 1 86 ? -7.634 -12.152 -3.614 1.00 97.31 86 PRO A O 1
ATOM 720 N N . GLU A 1 87 ? -9.585 -13.240 -3.367 1.00 97.88 87 GLU A N 1
ATOM 721 C CA . GLU A 1 87 ? -9.406 -14.140 -4.514 1.00 97.88 87 GLU A CA 1
ATOM 722 C C . GLU A 1 87 ? -9.379 -13.377 -5.845 1.00 97.88 87 GLU A C 1
ATOM 724 O O . GLU A 1 87 ? -8.492 -13.588 -6.673 1.00 97.88 87 GLU A O 1
ATOM 729 N N . GLU A 1 88 ? -10.320 -12.454 -6.051 1.00 98.06 88 GLU A N 1
ATOM 730 C CA . GLU A 1 88 ? -10.406 -11.648 -7.270 1.00 98.06 88 GLU A CA 1
ATOM 731 C C . GLU A 1 88 ? -9.236 -10.667 -7.370 1.00 98.06 88 GLU A C 1
ATOM 733 O O . GLU A 1 88 ? -8.621 -10.514 -8.432 1.00 98.06 88 GLU A O 1
ATOM 738 N N . THR A 1 89 ? -8.862 -10.044 -6.251 1.00 97.75 89 THR A N 1
ATOM 739 C CA . THR A 1 89 ? -7.707 -9.146 -6.217 1.00 97.75 89 THR A CA 1
ATOM 740 C C . THR A 1 89 ? -6.419 -9.900 -6.525 1.00 97.75 89 THR A C 1
ATOM 742 O O . THR A 1 89 ? -5.608 -9.419 -7.319 1.00 97.75 89 THR A O 1
ATOM 745 N N . GLU A 1 90 ? -6.222 -11.094 -5.968 1.00 98.25 90 GLU A N 1
ATOM 746 C CA . GLU A 1 90 ? -5.066 -11.937 -6.274 1.00 98.25 90 GLU A CA 1
ATOM 747 C C . GLU A 1 90 ? -5.071 -12.379 -7.744 1.00 98.25 90 GLU A C 1
ATOM 749 O O . GLU A 1 90 ? -4.048 -12.281 -8.433 1.00 98.25 90 GLU A O 1
ATOM 754 N N . ARG A 1 91 ? -6.238 -12.762 -8.281 1.00 98.12 91 ARG A N 1
ATOM 755 C CA . ARG A 1 91 ? -6.402 -13.116 -9.697 1.00 98.12 91 ARG A CA 1
ATOM 756 C C . ARG A 1 91 ? -5.970 -11.985 -10.623 1.00 98.12 91 ARG A C 1
ATOM 758 O O . ARG A 1 91 ? -5.339 -12.273 -11.641 1.00 98.12 91 ARG A O 1
ATOM 765 N N . VAL A 1 92 ? -6.282 -10.727 -10.303 1.00 97.75 92 VAL A N 1
ATOM 766 C CA . VAL A 1 92 ? -5.959 -9.553 -11.135 1.00 97.75 92 VAL A CA 1
ATOM 767 C C . VAL A 1 92 ? -4.531 -9.061 -10.897 1.00 97.75 92 VAL A C 1
ATOM 769 O O . VAL A 1 92 ? -3.760 -8.915 -11.849 1.00 97.75 92 VAL A O 1
ATOM 772 N N . THR A 1 93 ? -4.154 -8.845 -9.639 1.00 97.81 93 THR A N 1
ATOM 773 C CA . THR A 1 93 ? -2.895 -8.189 -9.254 1.00 97.81 93 THR A CA 1
ATOM 774 C C . THR A 1 93 ? -1.712 -9.139 -9.130 1.00 97.81 93 THR A C 1
ATOM 776 O O . THR A 1 93 ? -0.567 -8.699 -9.223 1.00 97.81 93 THR A O 1
ATOM 779 N N . GLY A 1 94 ? -1.968 -10.433 -8.928 1.00 97.62 94 GLY A N 1
ATOM 780 C CA . GLY A 1 94 ? -0.956 -11.428 -8.582 1.00 97.62 94 GLY A CA 1
ATOM 781 C C . GLY A 1 94 ? -0.434 -11.331 -7.145 1.00 97.62 94 GLY A C 1
ATOM 782 O O . GLY A 1 94 ? 0.508 -12.048 -6.817 1.00 97.62 94 GLY A O 1
ATOM 783 N N . VAL A 1 95 ? -0.997 -10.452 -6.309 1.00 97.94 95 VAL A N 1
ATOM 784 C CA . VAL A 1 95 ? -0.602 -10.298 -4.904 1.00 97.94 95 VAL A CA 1
ATOM 785 C C . VAL A 1 95 ? -1.477 -11.191 -4.026 1.00 97.94 95 VAL A C 1
ATOM 787 O O . VAL A 1 95 ? -2.699 -11.066 -4.108 1.00 97.94 95 VAL A O 1
ATOM 790 N N . PRO A 1 96 ? -0.893 -12.043 -3.162 1.00 97.69 96 PRO A N 1
ATOM 791 C CA . PRO A 1 96 ? -1.671 -12.896 -2.277 1.00 97.69 96 PRO A CA 1
ATOM 792 C C . PRO A 1 96 ? -2.595 -12.105 -1.354 1.00 97.69 96 PRO A C 1
ATOM 794 O O . PRO A 1 96 ? -2.159 -11.138 -0.721 1.00 97.69 96 PRO A O 1
ATOM 797 N N . GLY A 1 97 ? -3.833 -12.569 -1.180 1.00 95.50 97 GLY A N 1
ATOM 798 C CA . GLY A 1 97 ? -4.793 -11.934 -0.268 1.00 95.50 97 GLY A CA 1
ATOM 799 C C . GLY A 1 97 ? -4.247 -11.752 1.156 1.00 95.50 97 GLY A C 1
ATOM 800 O O . GLY A 1 97 ? -4.331 -10.675 1.741 1.00 95.50 97 GLY A O 1
ATOM 801 N N . ALA A 1 98 ? -3.551 -12.767 1.676 1.00 97.12 98 ALA A N 1
ATOM 802 C CA . ALA A 1 98 ? -2.909 -12.704 2.991 1.00 97.12 98 ALA A CA 1
ATOM 803 C C . ALA A 1 98 ? -1.821 -11.615 3.094 1.00 97.12 98 ALA A C 1
ATOM 805 O O . ALA A 1 98 ? -1.547 -11.113 4.183 1.00 97.12 98 ALA A O 1
ATOM 806 N N . GLN A 1 99 ? -1.168 -11.253 1.982 1.00 98.00 99 GLN A N 1
ATOM 807 C CA . GLN A 1 99 ? -0.224 -10.136 1.957 1.00 98.00 99 GLN A CA 1
ATOM 808 C C . GLN A 1 99 ? -0.960 -8.796 2.048 1.00 98.00 99 GLN A C 1
ATOM 810 O O . GLN A 1 99 ? -0.561 -7.942 2.841 1.00 98.00 99 GLN A O 1
ATOM 815 N N . LEU A 1 100 ? -2.054 -8.624 1.301 1.00 97.44 100 LEU A N 1
ATOM 816 C CA . LEU A 1 100 ? -2.862 -7.403 1.368 1.00 97.44 100 LEU A CA 1
ATOM 817 C C . LEU A 1 100 ? -3.515 -7.209 2.731 1.00 97.44 100 LEU A C 1
ATOM 819 O O . LEU A 1 100 ? -3.563 -6.081 3.216 1.00 97.44 100 LEU A O 1
ATOM 823 N N . GLU A 1 101 ? -3.921 -8.288 3.395 1.00 97.75 101 GLU A N 1
ATOM 824 C CA . GLU A 1 101 ? -4.420 -8.220 4.765 1.00 97.75 101 GLU A CA 1
ATOM 825 C C . GLU A 1 101 ? -3.359 -7.666 5.730 1.00 97.75 101 GLU A C 1
ATOM 827 O O . GLU A 1 101 ? -3.652 -6.773 6.527 1.00 97.75 101 GLU A O 1
ATOM 832 N N . ARG A 1 102 ? -2.104 -8.140 5.643 1.00 97.88 102 ARG A N 1
ATOM 833 C CA . ARG A 1 102 ? -0.999 -7.612 6.465 1.00 97.88 102 ARG A CA 1
ATOM 834 C C . ARG A 1 102 ? -0.736 -6.137 6.181 1.00 97.88 102 ARG A C 1
ATOM 836 O O . ARG A 1 102 ? -0.534 -5.369 7.122 1.00 97.88 102 ARG A O 1
ATOM 843 N N . VAL A 1 103 ? -0.766 -5.738 4.909 1.00 97.69 103 VAL A N 1
ATOM 844 C CA . VAL A 1 103 ? -0.607 -4.337 4.488 1.00 97.69 103 VAL A CA 1
ATOM 845 C C . VAL A 1 103 ? -1.724 -3.476 5.078 1.00 97.69 103 VAL A C 1
ATOM 847 O O . VAL A 1 103 ? -1.437 -2.493 5.760 1.00 97.69 103 VAL A O 1
ATOM 850 N N . ALA A 1 104 ? -2.984 -3.873 4.894 1.00 97.56 104 ALA A N 1
ATOM 851 C CA . ALA A 1 104 ? -4.150 -3.170 5.423 1.00 97.56 104 ALA A CA 1
ATOM 852 C C . ALA A 1 104 ? -4.100 -3.047 6.953 1.00 97.56 104 ALA A C 1
ATOM 854 O O . ALA A 1 104 ? -4.288 -1.960 7.497 1.00 97.56 104 ALA A O 1
ATOM 855 N N . ARG A 1 105 ? -3.759 -4.137 7.648 1.00 97.56 105 ARG A N 1
ATOM 856 C CA . ARG A 1 105 ? -3.612 -4.170 9.109 1.00 97.56 105 ARG A CA 1
ATOM 857 C C . ARG A 1 105 ? -2.495 -3.248 9.591 1.00 97.56 105 ARG A C 1
ATOM 859 O O . ARG A 1 105 ? -2.655 -2.547 10.587 1.00 97.56 105 ARG A O 1
ATOM 866 N N . THR A 1 106 ? -1.369 -3.228 8.879 1.00 97.00 106 THR A N 1
ATOM 867 C CA . THR A 1 106 ? -0.245 -2.335 9.185 1.00 97.00 106 THR A CA 1
ATOM 868 C C . THR A 1 106 ? -0.665 -0.876 9.044 1.00 97.00 106 THR A C 1
ATOM 870 O O . THR A 1 106 ? -0.392 -0.085 9.942 1.00 97.00 106 THR A O 1
ATOM 873 N N . LEU A 1 107 ? -1.386 -0.523 7.978 1.00 95.50 107 LEU A N 1
ATOM 874 C CA . LEU A 1 107 ? -1.907 0.832 7.786 1.00 95.50 107 LEU A CA 1
ATOM 875 C C . LEU A 1 107 ? -2.922 1.227 8.870 1.00 95.50 107 LEU A C 1
ATOM 877 O O . LEU A 1 107 ? -2.871 2.346 9.372 1.00 95.50 107 LEU A O 1
ATOM 881 N N . ALA A 1 108 ? -3.818 0.317 9.256 1.00 95.31 108 ALA A N 1
ATOM 882 C CA . ALA A 1 108 ? -4.832 0.576 10.276 1.00 95.31 108 ALA A CA 1
ATOM 883 C C . ALA A 1 108 ? -4.225 0.812 11.670 1.00 95.31 108 ALA A C 1
ATOM 885 O O . ALA A 1 108 ? -4.637 1.727 12.383 1.00 95.31 108 ALA A O 1
ATOM 886 N N . ASN A 1 109 ? -3.218 0.016 12.040 1.00 95.12 109 ASN A N 1
ATOM 887 C CA . ASN A 1 109 ? -2.621 0.041 13.377 1.00 95.12 109 ASN A CA 1
ATOM 888 C C . ASN A 1 109 ? -1.566 1.140 13.577 1.00 95.12 109 ASN A C 1
ATOM 890 O O . ASN A 1 109 ? -1.202 1.421 14.716 1.00 95.12 109 ASN A O 1
ATOM 894 N N . ASN A 1 110 ? -1.056 1.752 12.505 1.00 93.19 110 ASN A N 1
ATOM 895 C CA . ASN A 1 110 ? 0.017 2.743 12.585 1.00 93.19 110 ASN A CA 1
ATOM 896 C C . ASN A 1 110 ? -0.489 4.119 12.141 1.00 93.19 110 ASN A C 1
ATOM 898 O O . ASN A 1 110 ? -0.752 4.353 10.962 1.00 93.19 110 ASN A O 1
ATOM 902 N N . ARG A 1 111 ? -0.607 5.053 13.093 1.00 87.00 111 ARG A N 1
ATOM 903 C CA . ARG A 1 111 ? -1.000 6.448 12.838 1.00 87.00 111 ARG A CA 1
ATOM 904 C C . ARG A 1 111 ? 0.005 7.406 13.496 1.00 87.00 111 ARG A C 1
ATOM 906 O O . ARG A 1 111 ? 0.394 7.150 14.634 1.00 87.00 111 ARG A O 1
ATOM 913 N N . PRO A 1 112 ? 0.387 8.521 12.843 1.00 89.69 112 PRO A N 1
ATOM 914 C CA . PRO A 1 112 ? -0.030 8.958 11.508 1.00 89.69 112 PRO A CA 1
ATOM 915 C C . PRO A 1 112 ? 0.650 8.160 10.380 1.00 89.69 112 PRO A C 1
ATOM 917 O O . PRO A 1 112 ? 1.813 7.784 10.492 1.00 89.69 112 PRO A O 1
ATOM 920 N N . GLY A 1 113 ? -0.078 7.933 9.284 1.00 91.00 113 GLY A N 1
ATOM 921 C CA . GLY A 1 113 ? 0.441 7.310 8.063 1.00 91.00 113 GLY A CA 1
ATOM 922 C C . GLY A 1 113 ? 0.574 8.324 6.925 1.00 91.00 113 GLY A C 1
ATOM 923 O O . GLY A 1 113 ? -0.220 9.261 6.835 1.00 91.00 113 GLY A O 1
ATOM 924 N N . THR A 1 114 ? 1.552 8.120 6.041 1.00 93.25 114 THR A N 1
ATOM 925 C CA . THR A 1 114 ? 1.793 8.973 4.867 1.00 93.25 114 THR A CA 1
ATOM 926 C C . THR A 1 114 ? 1.833 8.117 3.607 1.00 93.25 114 THR A C 1
ATOM 928 O O . THR A 1 114 ? 2.564 7.131 3.552 1.00 93.25 114 THR A O 1
ATOM 931 N N . LEU A 1 115 ? 1.091 8.522 2.574 1.00 93.31 115 LEU A N 1
ATOM 932 C CA . LEU A 1 115 ? 1.153 7.922 1.241 1.00 93.31 115 LEU A CA 1
ATOM 933 C C . LEU A 1 115 ? 2.022 8.790 0.329 1.00 93.31 115 LEU A C 1
ATOM 935 O O . LEU A 1 115 ? 1.795 9.992 0.205 1.00 93.31 115 LEU A O 1
ATOM 939 N N . ILE A 1 116 ? 3.017 8.178 -0.311 1.00 93.88 116 ILE A N 1
ATOM 940 C CA . ILE A 1 116 ? 3.923 8.845 -1.250 1.00 93.88 116 ILE A CA 1
ATOM 941 C C . ILE A 1 116 ? 3.838 8.107 -2.579 1.00 93.88 116 ILE A C 1
ATOM 943 O O . ILE A 1 116 ? 4.089 6.905 -2.641 1.00 93.88 116 ILE A O 1
ATOM 947 N N . TRP A 1 117 ? 3.517 8.831 -3.646 1.00 93.69 117 TRP A N 1
ATOM 948 C CA . TRP A 1 117 ? 3.444 8.290 -5.000 1.00 93.69 117 TRP A CA 1
ATOM 949 C C . TRP A 1 117 ? 4.238 9.157 -5.980 1.00 93.69 117 TRP A C 1
ATOM 951 O O . TRP A 1 117 ? 4.759 10.220 -5.642 1.00 93.69 117 TRP A O 1
ATOM 961 N N . CYS A 1 118 ? 4.382 8.668 -7.208 1.00 92.31 118 CYS A N 1
ATOM 962 C CA . CYS A 1 118 ? 5.031 9.390 -8.296 1.00 92.31 118 CYS A CA 1
ATOM 963 C C . CYS A 1 118 ? 4.410 8.936 -9.628 1.00 92.31 118 CYS A C 1
ATOM 965 O O . CYS A 1 118 ? 3.224 8.619 -9.695 1.00 92.31 118 CYS A O 1
ATOM 967 N N . MET A 1 119 ? 5.214 8.863 -10.686 1.00 93.00 119 MET A N 1
ATOM 968 C CA . MET A 1 119 ? 4.737 8.636 -12.050 1.00 93.00 119 MET A CA 1
ATOM 969 C C . MET A 1 119 ? 4.116 7.254 -12.292 1.00 93.00 119 MET A C 1
ATOM 971 O O . MET A 1 119 ? 3.343 7.100 -13.228 1.00 93.00 119 MET A O 1
ATOM 975 N N . GLY A 1 120 ? 4.410 6.266 -11.440 1.00 87.44 120 GLY A N 1
ATOM 976 C CA . GLY A 1 120 ? 3.850 4.913 -11.542 1.00 87.44 120 GLY A CA 1
ATOM 977 C C . GLY A 1 120 ? 2.356 4.797 -11.221 1.00 87.44 120 GLY A C 1
ATOM 978 O O . GLY A 1 120 ? 1.841 3.694 -11.276 1.00 87.44 120 GLY A O 1
ATOM 979 N N . GLY A 1 121 ? 1.687 5.896 -10.854 1.00 85.75 121 GLY A N 1
ATOM 980 C CA . GLY A 1 121 ? 0.221 5.969 -10.808 1.00 85.75 121 GLY A CA 1
ATOM 981 C C . GLY A 1 121 ? -0.349 6.971 -11.815 1.00 85.75 121 GLY A C 1
ATOM 982 O O . GLY A 1 121 ? -1.371 6.718 -12.439 1.00 85.75 121 GLY A O 1
ATOM 983 N N . THR A 1 122 ? 0.327 8.104 -12.033 1.00 89.31 122 THR A N 1
ATOM 984 C CA . THR A 1 122 ? -0.199 9.180 -12.892 1.00 89.31 122 THR A CA 1
ATOM 985 C C . THR A 1 122 ? 0.027 8.957 -14.387 1.00 89.31 122 THR A C 1
ATOM 987 O O . THR A 1 122 ? -0.724 9.492 -15.192 1.00 89.31 122 THR A O 1
ATOM 990 N N . GLN A 1 123 ? 1.030 8.173 -14.800 1.00 91.44 123 GLN A N 1
ATOM 991 C CA . GLN A 1 123 ? 1.300 7.896 -16.223 1.00 91.44 123 GLN A CA 1
ATOM 992 C C . GLN A 1 123 ? 0.568 6.650 -16.728 1.00 91.44 123 GLN A C 1
ATOM 994 O O . GLN A 1 123 ? 1.127 5.844 -17.470 1.00 91.44 123 GLN A O 1
ATOM 999 N N . HIS A 1 124 ? -0.689 6.504 -16.322 1.00 87.12 124 HIS A N 1
ATOM 1000 C CA . HIS A 1 124 ? -1.591 5.460 -16.787 1.00 87.12 124 HIS A CA 1
ATOM 1001 C C . HIS A 1 124 ? -2.800 6.095 -17.481 1.00 87.12 124 HIS A C 1
ATOM 1003 O O . HIS A 1 124 ? -3.179 7.219 -17.169 1.00 87.12 124 HIS A O 1
ATOM 1009 N N . THR A 1 125 ? -3.449 5.380 -18.403 1.00 88.75 125 THR A N 1
ATOM 1010 C CA . THR A 1 125 ? -4.679 5.872 -19.062 1.00 88.75 125 THR A CA 1
ATOM 1011 C C . THR A 1 125 ? -5.844 6.065 -18.087 1.00 88.75 125 THR A C 1
ATOM 1013 O O . THR A 1 125 ? -6.755 6.835 -18.369 1.00 88.75 125 THR A O 1
ATOM 1016 N N . ASN A 1 126 ? -5.807 5.382 -16.943 1.00 87.25 126 ASN A N 1
ATOM 1017 C CA . ASN A 1 126 ? -6.723 5.522 -15.812 1.00 87.25 126 ASN A CA 1
ATOM 1018 C C . ASN A 1 126 ? -6.123 6.338 -14.647 1.00 87.25 126 ASN A C 1
ATOM 1020 O O . ASN A 1 126 ? -6.762 6.457 -13.605 1.00 87.25 126 ASN A O 1
ATOM 1024 N N . GLY A 1 127 ? -4.918 6.894 -14.809 1.00 81.56 127 GLY A N 1
ATOM 1025 C CA . GLY A 1 127 ? -4.297 7.789 -13.839 1.00 81.56 127 GLY A CA 1
ATOM 1026 C C . GLY A 1 127 ? -4.897 9.181 -13.981 1.00 81.56 127 GLY A C 1
ATOM 1027 O O . GLY A 1 127 ? -4.489 9.945 -14.852 1.00 81.56 127 GLY A O 1
ATOM 1028 N N . ASN A 1 128 ? -5.888 9.498 -13.154 1.00 76.00 128 ASN A N 1
ATOM 1029 C CA . ASN A 1 128 ? -6.567 10.790 -13.173 1.00 76.00 128 ASN A CA 1
ATOM 1030 C C . ASN A 1 128 ? -6.604 11.411 -11.768 1.00 76.00 128 ASN A C 1
ATOM 1032 O O . ASN A 1 128 ? -6.304 10.731 -10.786 1.00 76.00 128 ASN A O 1
ATOM 1036 N N . ASN A 1 129 ? -6.938 12.701 -11.700 1.00 50.56 129 ASN A N 1
ATOM 1037 C CA . ASN A 1 129 ? -7.199 13.410 -10.443 1.00 50.56 129 ASN A CA 1
ATOM 1038 C C . ASN A 1 129 ? -8.524 12.987 -9.809 1.00 50.56 129 ASN A C 1
ATOM 1040 O O . ASN A 1 129 ? -9.501 12.799 -10.572 1.00 50.56 129 ASN A O 1
#

Foldseek 3Di:
DDPVVLVVVVCCCPVVVQAAEAEDLDCDPSVVSHPHYWNWDQPLVVLLVLLLVLLCVVVVLDPPVCCVPPNDPVVVSVVVSVVNYQVNSCVHTVGHSVSSNVVSVSPSVDPPDDDDDDCSQCVDPPNDD